Protein AF-A0A414AFX0-F1 (afdb_monomer_lite)

Radius of gyration: 17.9 Å; chains: 1; bounding box: 56×28×48 Å

Secondary structure (DSSP, 8-state):
-----EEEEEEEEETTEEEEEEEETTTTEEEEEEEEE--SS-EEEEEEEEEETTTTEEEEEEETEEEEEEEEEEEEE--TT---SSSS-EE-TT--EEEEEE-SSHHHHHHHHHHHHHH-S-EEEEEETTEEEEEE----------

Organism: NCBI:txid208479

Structure (mmCIF, N/CA/C/O backbone):
data_AF-A0A414AFX0-F1
#
_entry.id   AF-A0A414AFX0-F1
#
loop_
_atom_site.group_PDB
_atom_site.id
_atom_site.type_symbol
_atom_site.label_atom_id
_atom_site.label_alt_id
_atom_site.label_comp_id
_atom_site.label_asym_id
_atom_site.label_entity_id
_atom_site.label_seq_id
_atom_site.pdbx_PDB_ins_code
_atom_site.Cartn_x
_atom_site.Cartn_y
_atom_site.Cartn_z
_atom_site.occupancy
_atom_site.B_iso_or_equiv
_atom_site.auth_seq_id
_atom_site.auth_comp_id
_atom_site.auth_asym_id
_atom_site.auth_atom_id
_atom_site.pdbx_PDB_model_num
ATOM 1 N N . MET A 1 1 ? -24.828 9.609 -1.947 1.00 30.14 1 MET A N 1
ATOM 2 C CA . MET A 1 1 ? -23.920 8.617 -2.569 1.00 30.14 1 MET A CA 1
ATOM 3 C C . MET A 1 1 ? -22.486 9.143 -2.447 1.00 30.14 1 MET A C 1
ATOM 5 O O . MET A 1 1 ? -22.130 10.050 -3.181 1.00 30.14 1 MET A O 1
ATOM 9 N N . ARG A 1 2 ? -21.691 8.711 -1.454 1.00 40.28 2 ARG A N 1
ATOM 10 C CA . AR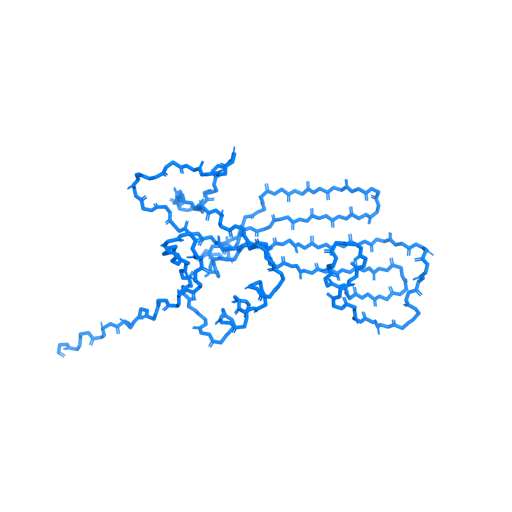G A 1 2 ? -20.307 9.204 -1.253 1.00 40.28 2 ARG A CA 1
ATOM 11 C C . ARG A 1 2 ? -19.329 8.132 -1.722 1.00 40.28 2 ARG A C 1
ATOM 13 O O . ARG A 1 2 ? -19.113 7.152 -1.023 1.00 40.28 2 ARG A O 1
ATOM 20 N N . ILE A 1 3 ? -18.819 8.286 -2.941 1.00 43.88 3 ILE A N 1
ATOM 21 C CA . ILE A 1 3 ? -18.200 7.178 -3.689 1.00 43.88 3 ILE A CA 1
ATOM 22 C C . ILE A 1 3 ? -16.684 7.065 -3.452 1.00 43.88 3 ILE A C 1
ATOM 24 O O . ILE A 1 3 ? -16.107 6.025 -3.743 1.00 43.88 3 ILE A O 1
ATOM 28 N N . PHE A 1 4 ? -16.025 8.048 -2.826 1.00 57.22 4 PHE A N 1
ATOM 29 C CA . PHE A 1 4 ? -14.578 7.969 -2.587 1.00 57.22 4 PHE A CA 1
ATOM 30 C C . PHE A 1 4 ? -14.174 8.462 -1.192 1.00 57.22 4 PHE A C 1
ATOM 32 O O . PHE A 1 4 ? -13.854 9.631 -0.996 1.00 57.22 4 PHE A O 1
ATOM 39 N N . ASN A 1 5 ? -14.121 7.549 -0.216 1.00 81.75 5 ASN A N 1
ATOM 40 C CA . ASN A 1 5 ? -13.481 7.771 1.091 1.00 81.75 5 ASN A CA 1
ATOM 41 C C . ASN A 1 5 ? -11.957 7.561 1.003 1.00 81.75 5 ASN A C 1
ATOM 43 O O . ASN A 1 5 ? -11.350 6.857 1.809 1.00 81.75 5 ASN A O 1
ATOM 47 N N . LYS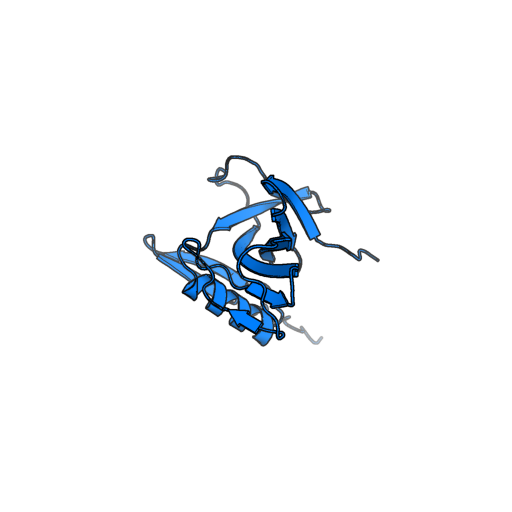 A 1 6 ? -11.339 8.172 -0.011 1.00 89.38 6 LYS A N 1
ATOM 48 C CA . LYS A 1 6 ? -9.896 8.130 -0.252 1.00 89.38 6 LYS A CA 1
ATOM 49 C C . LYS A 1 6 ? -9.354 9.538 -0.418 1.00 89.38 6 LYS A C 1
ATOM 51 O O . LYS A 1 6 ? -10.024 10.391 -0.995 1.00 89.38 6 LYS A O 1
ATOM 56 N N . LYS A 1 7 ? -8.129 9.767 0.042 1.00 91.56 7 LYS A N 1
ATOM 57 C CA . LYS A 1 7 ? -7.439 11.051 -0.072 1.00 91.56 7 LYS A CA 1
ATOM 58 C C . LYS A 1 7 ? -5.987 10.837 -0.454 1.00 91.56 7 LYS A C 1
ATOM 60 O O . LYS A 1 7 ? -5.292 10.027 0.154 1.00 91.56 7 LYS A O 1
ATOM 65 N N . ILE A 1 8 ? -5.528 11.581 -1.454 1.00 93.00 8 ILE A N 1
ATOM 66 C CA . ILE A 1 8 ? -4.109 11.630 -1.801 1.00 93.00 8 ILE A CA 1
ATOM 67 C C . ILE A 1 8 ? -3.414 12.477 -0.735 1.00 93.00 8 ILE A C 1
ATOM 69 O O . ILE A 1 8 ? -3.775 13.633 -0.524 1.00 93.00 8 ILE A O 1
ATOM 73 N N . LEU A 1 9 ? -2.441 11.888 -0.043 1.00 91.69 9 LEU A N 1
ATOM 74 C CA . LEU A 1 9 ? -1.659 12.576 0.982 1.00 91.69 9 LEU A CA 1
ATOM 75 C C . LEU A 1 9 ? -0.529 13.382 0.350 1.00 91.69 9 LEU A C 1
ATOM 77 O O . LEU A 1 9 ? -0.305 14.539 0.701 1.00 91.69 9 LEU A O 1
ATOM 81 N N . PHE A 1 10 ? 0.177 12.766 -0.594 1.00 91.81 10 PHE A N 1
ATOM 82 C CA . PHE A 1 10 ? 1.175 13.427 -1.419 1.00 91.81 10 PHE A CA 1
ATOM 83 C C . PHE A 1 10 ? 1.452 12.612 -2.681 1.00 91.81 10 PHE A C 1
ATOM 85 O O . PHE A 1 10 ? 1.216 11.402 -2.735 1.00 91.81 10 PHE A O 1
ATOM 92 N N . ALA A 1 11 ? 2.016 13.287 -3.675 1.00 94.06 11 ALA A N 1
ATOM 93 C CA . ALA A 1 11 ? 2.608 12.669 -4.847 1.00 94.06 11 ALA A CA 1
ATOM 94 C C . ALA A 1 11 ? 4.069 13.116 -4.953 1.00 94.06 11 ALA A C 1
ATOM 96 O O . ALA A 1 11 ? 4.393 14.282 -4.727 1.00 94.06 11 ALA A O 1
ATOM 97 N N . LYS A 1 12 ? 4.962 12.184 -5.278 1.00 94.44 12 LYS A N 1
ATOM 98 C CA . LYS A 1 12 ? 6.386 12.444 -5.472 1.00 94.44 12 LYS A CA 1
ATOM 99 C C . LYS A 1 12 ? 6.842 11.821 -6.779 1.00 94.44 12 LYS A C 1
ATOM 101 O O . LYS A 1 12 ? 6.496 10.688 -7.094 1.00 94.44 12 LYS A O 1
ATOM 106 N N . ARG A 1 13 ? 7.680 12.550 -7.509 1.00 93.56 13 ARG A N 1
ATOM 107 C CA . ARG A 1 13 ? 8.355 12.058 -8.709 1.00 93.56 13 ARG A CA 1
ATOM 108 C C . ARG A 1 13 ? 9.862 12.103 -8.508 1.00 93.56 13 ARG A C 1
ATOM 110 O O . ARG A 1 13 ? 10.393 13.097 -8.017 1.00 93.56 13 ARG A O 1
ATOM 117 N N . LYS A 1 14 ? 10.558 11.049 -8.929 1.00 90.38 14 LYS A N 1
ATOM 118 C CA . LYS A 1 14 ? 12.013 11.042 -9.098 1.00 90.38 14 LYS A CA 1
ATOM 119 C C . LYS A 1 14 ? 12.334 10.400 -10.444 1.00 90.38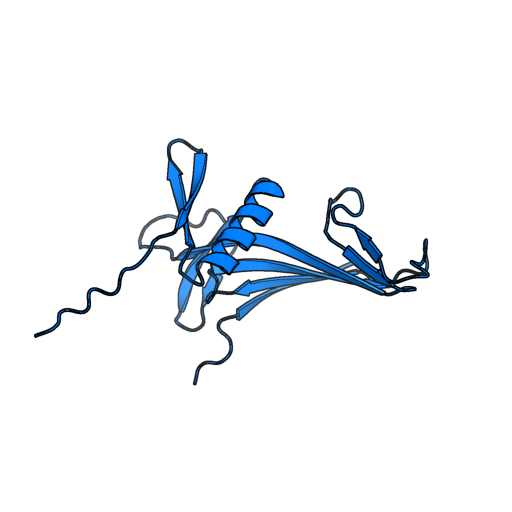 14 LYS A C 1
ATOM 121 O O . LYS A 1 14 ? 12.122 9.206 -10.616 1.00 90.38 14 LYS A O 1
ATOM 126 N N . ARG A 1 15 ? 12.855 11.191 -11.390 1.00 89.56 15 ARG A N 1
ATOM 127 C CA . ARG A 1 15 ? 13.061 10.770 -12.791 1.00 89.56 15 ARG A CA 1
ATOM 128 C C . ARG A 1 15 ? 11.757 10.207 -13.383 1.00 89.56 15 ARG A C 1
ATOM 130 O O . ARG A 1 15 ? 10.759 10.929 -13.417 1.00 89.56 15 ARG A O 1
ATOM 137 N N . PHE A 1 16 ? 11.778 8.945 -13.802 1.00 91.00 16 PHE A N 1
ATOM 138 C CA . PHE A 1 16 ? 10.657 8.202 -14.369 1.00 91.00 16 PHE A CA 1
ATOM 139 C C . PHE A 1 16 ? 9.919 7.334 -13.341 1.00 91.00 16 PHE A C 1
ATOM 141 O O . PHE A 1 16 ? 9.088 6.523 -13.730 1.00 91.00 16 PHE A O 1
ATOM 148 N N . THR A 1 17 ? 10.207 7.498 -12.046 1.00 90.75 17 THR A N 1
ATOM 149 C CA . THR A 1 17 ? 9.488 6.846 -10.948 1.00 90.75 17 THR A CA 1
ATOM 150 C C . THR A 1 17 ? 8.518 7.829 -10.306 1.00 90.75 17 THR A C 1
ATOM 152 O O . THR A 1 17 ? 8.896 8.937 -9.907 1.00 90.75 17 THR A O 1
ATOM 155 N N . PHE A 1 18 ? 7.277 7.395 -10.156 1.00 94.12 18 PHE A N 1
ATOM 156 C CA . PHE A 1 18 ? 6.181 8.125 -9.544 1.00 94.12 18 PHE A CA 1
ATOM 157 C C . PHE A 1 18 ? 5.693 7.354 -8.322 1.00 94.12 18 PHE A C 1
ATOM 159 O O . PHE A 1 18 ? 5.591 6.130 -8.351 1.00 94.12 18 PHE A O 1
ATOM 166 N N . LEU A 1 19 ? 5.407 8.086 -7.251 1.00 94.31 19 LEU A N 1
ATOM 167 C CA . LEU A 1 19 ? 4.892 7.577 -5.988 1.00 94.31 19 LEU A CA 1
ATOM 168 C C . LEU A 1 19 ? 3.681 8.420 -5.606 1.00 94.31 19 LEU A C 1
ATOM 170 O O . LEU A 1 19 ? 3.779 9.646 -5.540 1.00 94.31 19 LEU A O 1
ATOM 174 N N . VAL A 1 20 ? 2.559 7.769 -5.327 1.00 95.75 20 VAL A N 1
ATOM 175 C CA . VAL A 1 20 ? 1.355 8.410 -4.791 1.00 95.75 20 VAL A CA 1
ATOM 176 C C . VAL A 1 20 ? 0.994 7.741 -3.473 1.00 95.75 20 VAL A C 1
ATOM 178 O O . VAL A 1 20 ? 0.749 6.537 -3.442 1.00 95.75 20 VAL A O 1
ATOM 181 N N . SER A 1 21 ? 0.967 8.515 -2.389 1.00 94.44 21 SER A N 1
ATOM 182 C CA . SER A 1 21 ? 0.514 8.052 -1.077 1.00 94.44 21 SER A CA 1
ATOM 183 C C . SER A 1 21 ? -0.969 8.357 -0.907 1.00 94.44 21 SER A C 1
ATOM 185 O O . SER A 1 21 ? -1.412 9.485 -1.146 1.00 94.44 21 SER A O 1
ATOM 187 N N . ILE A 1 22 ? -1.742 7.345 -0.523 1.00 94.62 22 ILE A N 1
ATOM 188 C CA . ILE A 1 22 ? -3.200 7.385 -0.451 1.00 94.62 22 ILE A CA 1
ATOM 189 C C . ILE A 1 22 ? -3.640 6.904 0.930 1.00 94.62 22 ILE A C 1
ATOM 191 O O . ILE A 1 22 ? -3.285 5.807 1.357 1.00 94.62 22 ILE A O 1
ATOM 195 N N . ALA A 1 23 ? -4.461 7.716 1.589 1.00 92.50 23 ALA A N 1
ATOM 196 C CA . ALA A 1 23 ? -5.244 7.327 2.751 1.00 92.50 23 ALA A CA 1
ATOM 197 C C . ALA A 1 23 ? -6.614 6.820 2.288 1.00 92.50 23 ALA A C 1
ATOM 199 O O . ALA A 1 23 ? -7.360 7.565 1.653 1.00 92.50 23 ALA A O 1
ATOM 200 N N . ASP A 1 24 ? -6.947 5.571 2.598 1.00 90.69 24 ASP A N 1
ATOM 201 C CA . ASP A 1 24 ? -8.261 4.969 2.375 1.00 90.69 24 ASP A CA 1
ATOM 202 C C . ASP A 1 24 ? -8.964 4.795 3.721 1.00 90.69 24 ASP A C 1
ATOM 204 O O . ASP A 1 24 ? -8.698 3.866 4.481 1.00 90.69 24 ASP A O 1
ATOM 208 N N . PHE A 1 25 ? -9.870 5.720 4.029 1.00 86.56 25 PHE A N 1
ATOM 209 C CA . PHE A 1 25 ? -10.593 5.746 5.300 1.00 86.56 25 PHE A CA 1
ATOM 210 C C . PHE A 1 25 ? -11.598 4.596 5.420 1.00 86.56 25 PHE A C 1
ATOM 212 O O . PHE A 1 25 ? -12.002 4.232 6.521 1.00 86.56 25 PHE A O 1
ATOM 219 N N . SER A 1 26 ? -11.995 4.007 4.291 1.00 82.44 26 SER A N 1
ATOM 220 C CA . SER A 1 26 ? -12.932 2.881 4.233 1.00 82.44 26 SER A CA 1
ATOM 221 C C . SER A 1 26 ? -12.282 1.597 4.747 1.00 82.44 26 SER A C 1
ATOM 223 O O . SER A 1 26 ? -12.884 0.871 5.535 1.00 82.44 26 SER A O 1
ATOM 225 N N . SER A 1 27 ? -11.050 1.329 4.308 1.00 80.88 27 SER A N 1
ATOM 226 C CA . SER A 1 27 ? -10.250 0.180 4.752 1.00 80.88 27 SER A CA 1
ATOM 227 C C . SER A 1 27 ? -9.341 0.499 5.938 1.00 80.88 27 SER A C 1
ATOM 229 O O . SER A 1 27 ? -8.690 -0.406 6.456 1.00 80.88 27 SER A O 1
ATOM 231 N N . GLN A 1 28 ? -9.291 1.770 6.349 1.00 85.62 28 GLN A N 1
ATOM 232 C CA . GLN A 1 28 ? -8.335 2.292 7.325 1.00 85.62 28 GLN A CA 1
ATOM 233 C C . GLN A 1 28 ? -6.884 2.032 6.912 1.00 85.62 28 GLN A C 1
ATOM 235 O O . GLN A 1 28 ? -5.999 1.911 7.749 1.00 85.62 28 GLN A O 1
ATOM 240 N N . GLU A 1 29 ? -6.617 1.935 5.615 1.00 88.75 29 GLU A N 1
ATOM 241 C CA . GLU A 1 29 ? -5.289 1.640 5.100 1.00 88.75 29 GLU A CA 1
ATOM 242 C C . GLU A 1 29 ? -4.649 2.911 4.559 1.00 88.75 29 GLU A C 1
ATOM 244 O O . GLU A 1 29 ? -5.252 3.657 3.787 1.00 88.75 29 GLU A O 1
ATOM 249 N N . CYS A 1 30 ? -3.385 3.119 4.899 1.00 91.44 30 CYS A N 1
ATOM 250 C CA . CYS A 1 30 ? -2.533 4.045 4.182 1.00 91.44 30 CYS A CA 1
ATOM 251 C C . CYS A 1 30 ? -1.556 3.241 3.330 1.00 91.44 30 CYS A C 1
ATOM 253 O O . CYS A 1 30 ? -0.822 2.383 3.832 1.00 91.44 30 CYS A O 1
ATOM 255 N N . TYR A 1 31 ? -1.550 3.495 2.028 1.00 92.50 31 TYR A N 1
ATOM 256 C CA . TYR A 1 31 ? -0.721 2.760 1.086 1.00 92.50 31 TYR A CA 1
ATOM 257 C C . TYR A 1 31 ? -0.098 3.689 0.055 1.00 92.50 31 TYR A C 1
ATOM 259 O O . TYR A 1 31 ? -0.580 4.785 -0.217 1.00 92.50 31 TYR A O 1
ATOM 267 N N . GLU A 1 32 ? 0.988 3.223 -0.540 1.00 93.81 32 GLU A N 1
ATOM 268 C CA . GLU A 1 32 ? 1.677 3.911 -1.618 1.00 93.81 32 GLU A CA 1
ATOM 269 C C . GLU A 1 32 ? 1.573 3.087 -2.894 1.00 93.81 32 GLU A C 1
ATOM 271 O O . GLU A 1 32 ? 1.810 1.874 -2.889 1.00 93.81 32 GLU A O 1
ATOM 276 N N . ILE A 1 33 ? 1.211 3.761 -3.979 1.00 94.25 33 ILE A N 1
ATOM 277 C CA . ILE A 1 33 ? 1.272 3.232 -5.336 1.00 94.25 33 ILE A CA 1
ATOM 278 C C . ILE A 1 33 ? 2.530 3.781 -5.990 1.00 94.25 33 ILE A C 1
ATOM 280 O O . ILE A 1 33 ? 2.829 4.970 -5.884 1.00 94.25 33 ILE A O 1
ATOM 284 N N . TYR A 1 34 ? 3.223 2.903 -6.696 1.00 92.19 34 TYR A N 1
ATOM 285 C CA . TYR A 1 34 ? 4.413 3.199 -7.462 1.00 92.19 34 TYR A CA 1
ATOM 286 C C . TYR A 1 34 ? 4.171 2.843 -8.911 1.00 92.19 34 TYR A C 1
ATOM 288 O O . TYR A 1 34 ? 3.581 1.803 -9.197 1.00 92.19 34 TYR A O 1
ATOM 296 N N . PHE A 1 35 ? 4.684 3.661 -9.813 1.00 93.12 35 PHE A N 1
ATOM 297 C CA . PHE A 1 35 ? 4.893 3.248 -11.188 1.00 93.12 35 PHE A CA 1
ATOM 298 C C . PHE A 1 35 ? 6.180 3.859 -11.718 1.00 93.12 35 PHE A C 1
ATOM 300 O O . PHE A 1 35 ? 6.566 4.968 -11.347 1.00 93.12 35 PHE A O 1
ATOM 307 N N . GLN A 1 36 ? 6.885 3.099 -12.537 1.00 91.94 36 GLN A N 1
ATOM 308 C CA . GLN A 1 36 ? 8.197 3.434 -13.042 1.00 91.94 36 GLN A CA 1
ATOM 309 C C . GLN A 1 36 ? 8.301 3.053 -14.508 1.00 91.94 36 GLN A C 1
ATOM 311 O O . GLN A 1 36 ? 7.868 1.974 -14.906 1.00 91.94 36 GLN A O 1
ATOM 316 N N . PHE A 1 37 ? 8.959 3.922 -15.271 1.00 92.31 37 PHE A N 1
ATOM 317 C CA . PHE A 1 37 ? 9.477 3.582 -16.586 1.00 92.31 37 PHE A CA 1
ATOM 318 C C . PHE A 1 37 ? 11.001 3.432 -16.519 1.00 92.31 37 PHE A C 1
ATOM 320 O O . PHE A 1 37 ? 11.680 4.282 -15.937 1.00 92.31 37 PHE A O 1
ATOM 327 N N . SER A 1 38 ? 11.555 2.347 -17.059 1.00 86.94 38 SER A N 1
ATOM 328 C CA . SER A 1 38 ? 13.007 2.114 -17.083 1.00 86.94 38 SER A CA 1
ATOM 329 C C . SER A 1 38 ? 13.415 1.329 -18.319 1.00 86.94 38 SER A C 1
ATOM 331 O O . SER A 1 38 ? 12.832 0.286 -18.586 1.00 86.94 38 SER A O 1
ATOM 333 N N . LEU A 1 39 ? 14.444 1.813 -19.022 1.00 86.94 39 LEU A N 1
ATOM 334 C CA . LEU A 1 39 ? 15.108 1.093 -20.118 1.00 86.94 39 LEU A CA 1
ATOM 335 C C . LEU A 1 39 ? 16.225 0.160 -19.621 1.00 86.94 39 LEU A C 1
ATOM 337 O O . LEU A 1 39 ? 16.736 -0.648 -20.387 1.00 86.94 39 LEU A O 1
ATOM 341 N N . THR A 1 40 ? 16.621 0.283 -18.353 1.00 84.38 40 THR A N 1
ATOM 342 C CA . THR A 1 40 ? 17.614 -0.588 -17.715 1.00 84.38 40 THR A CA 1
ATOM 343 C C . THR A 1 40 ? 16.960 -1.906 -17.318 1.00 84.38 40 THR A C 1
ATOM 345 O O . THR A 1 40 ? 15.921 -1.870 -16.657 1.00 84.38 40 THR A O 1
ATOM 348 N N . ASP A 1 41 ? 17.579 -3.024 -17.708 1.00 84.75 41 ASP A N 1
ATOM 349 C CA . ASP A 1 41 ? 17.172 -4.406 -17.414 1.00 84.75 41 ASP A CA 1
ATOM 350 C C . ASP A 1 41 ? 15.673 -4.684 -17.637 1.00 84.75 41 ASP A C 1
ATOM 352 O O . ASP A 1 41 ? 14.952 -5.018 -16.690 1.00 84.75 41 ASP A O 1
ATOM 356 N N . PRO A 1 42 ? 15.176 -4.532 -18.882 1.00 90.19 42 PRO A N 1
ATOM 357 C CA . PRO A 1 42 ? 13.767 -4.720 -19.185 1.00 90.19 42 PRO A CA 1
ATOM 358 C C . PRO A 1 42 ? 13.282 -6.133 -18.866 1.00 90.19 42 PRO A C 1
ATOM 360 O O . PRO A 1 42 ? 13.921 -7.132 -19.206 1.00 90.19 42 PRO A O 1
ATOM 363 N N . TRP A 1 43 ? 12.103 -6.231 -18.255 1.00 92.19 43 TRP A N 1
ATOM 364 C CA . TRP A 1 43 ? 11.450 -7.518 -18.023 1.00 92.19 43 TRP A CA 1
ATOM 365 C C . TRP A 1 43 ? 10.744 -7.977 -19.295 1.00 92.19 43 TRP A C 1
ATOM 367 O O . TRP A 1 43 ? 9.585 -7.647 -19.524 1.00 92.19 43 TRP A O 1
ATOM 377 N N . TRP A 1 44 ? 11.438 -8.739 -20.140 1.00 91.88 44 TRP A N 1
ATOM 378 C CA . TRP A 1 44 ? 10.906 -9.208 -21.429 1.00 91.88 44 TRP A CA 1
ATOM 379 C C . TRP A 1 44 ? 9.572 -9.951 -21.328 1.00 91.88 44 TRP A C 1
ATOM 381 O O . TRP A 1 44 ? 8.744 -9.858 -22.230 1.00 91.88 44 TRP A O 1
ATOM 391 N N . LEU A 1 45 ? 9.354 -10.651 -20.217 1.00 93.75 45 LEU A N 1
ATOM 392 C CA . LEU A 1 45 ? 8.096 -11.307 -19.886 1.00 93.75 45 LEU A CA 1
ATOM 393 C C . LEU A 1 45 ? 7.472 -10.651 -18.649 1.00 93.75 45 LEU A C 1
ATOM 395 O O . LEU A 1 45 ? 8.212 -10.160 -17.789 1.00 93.75 45 LEU A O 1
ATOM 399 N N . PRO A 1 46 ? 6.130 -10.670 -18.520 1.00 93.44 46 PRO A N 1
ATOM 400 C CA . PRO A 1 46 ? 5.460 -10.245 -17.302 1.00 93.44 46 PRO A CA 1
ATOM 401 C C . PRO A 1 46 ? 6.032 -10.964 -16.085 1.00 93.44 46 PRO A C 1
ATOM 403 O O . PRO A 1 46 ? 6.090 -12.194 -16.043 1.00 93.44 46 PRO A O 1
ATOM 406 N N . LYS A 1 47 ? 6.462 -10.190 -15.094 1.00 93.00 47 LYS A N 1
ATOM 407 C CA . LYS A 1 47 ? 7.120 -10.710 -13.898 1.00 93.00 47 LYS A CA 1
ATOM 408 C C . LYS A 1 47 ? 6.587 -10.007 -12.657 1.00 93.00 47 LYS A C 1
ATOM 410 O O . LYS A 1 47 ? 6.242 -8.826 -12.691 1.00 93.00 47 LYS A O 1
ATOM 415 N N . TYR A 1 48 ? 6.528 -10.756 -11.560 1.00 92.38 48 TYR A N 1
ATOM 416 C CA . TYR A 1 48 ? 6.303 -10.240 -10.217 1.00 92.38 48 TYR A CA 1
ATOM 417 C C . TYR A 1 48 ? 7.552 -10.480 -9.368 1.00 92.38 48 TYR A C 1
ATOM 419 O O . TYR A 1 48 ? 8.013 -11.612 -9.250 1.00 92.38 48 TYR A O 1
ATOM 427 N N . GLU A 1 49 ? 8.078 -9.419 -8.767 1.00 90.00 49 GLU A N 1
ATOM 428 C CA . GLU A 1 49 ? 9.181 -9.455 -7.813 1.00 90.00 49 GLU A CA 1
ATOM 429 C C . GLU A 1 49 ? 8.663 -8.926 -6.464 1.00 90.00 49 GLU A C 1
ATOM 431 O O . GLU A 1 49 ? 8.361 -7.734 -6.350 1.00 90.00 49 GLU A O 1
ATOM 436 N N . PRO A 1 50 ? 8.517 -9.772 -5.430 1.00 86.31 50 PRO A N 1
ATOM 437 C CA . PRO A 1 50 ? 7.949 -9.347 -4.151 1.00 86.31 50 PRO A CA 1
ATOM 438 C C . PRO A 1 50 ? 8.863 -8.393 -3.364 1.00 86.31 50 PRO A C 1
ATOM 440 O O . PRO A 1 50 ? 8.357 -7.563 -2.610 1.00 86.31 50 PRO A O 1
ATOM 443 N N . GLU A 1 51 ? 10.185 -8.481 -3.552 1.00 87.19 51 GLU A N 1
ATOM 444 C CA . GLU A 1 51 ? 11.187 -7.653 -2.870 1.00 87.19 51 GLU A CA 1
ATOM 445 C C . GLU A 1 51 ? 12.154 -7.003 -3.872 1.00 87.19 51 GLU A C 1
ATOM 447 O O . GLU A 1 51 ? 13.334 -7.339 -3.944 1.00 87.19 51 GLU A O 1
ATOM 452 N N . PHE A 1 52 ? 11.672 -6.042 -4.660 1.00 84.38 52 PHE A N 1
ATOM 453 C CA . PHE A 1 52 ? 12.513 -5.370 -5.647 1.00 84.38 52 PHE A CA 1
ATOM 454 C C . PHE A 1 52 ? 13.416 -4.290 -5.020 1.00 84.38 52 PHE A C 1
ATOM 456 O O . PHE A 1 52 ? 12.949 -3.349 -4.362 1.00 84.38 52 PHE A O 1
ATOM 463 N N . GLY A 1 53 ? 14.722 -4.395 -5.291 1.00 79.38 53 GLY A N 1
ATOM 464 C CA . GLY A 1 53 ? 15.747 -3.411 -4.932 1.00 79.38 53 GLY A CA 1
ATOM 465 C C . GLY A 1 53 ? 15.983 -3.239 -3.424 1.00 79.38 53 GLY A C 1
ATOM 466 O O . GLY A 1 53 ? 15.441 -3.952 -2.585 1.00 79.38 53 GLY A O 1
ATOM 467 N N . LYS A 1 54 ? 16.785 -2.231 -3.051 1.00 80.00 54 LYS A N 1
ATOM 468 C CA . LYS A 1 54 ? 17.143 -1.955 -1.640 1.00 80.00 54 LYS A CA 1
ATOM 469 C C . LYS A 1 54 ? 15.943 -1.613 -0.753 1.00 80.00 54 LYS A C 1
ATOM 471 O O . LYS A 1 54 ? 16.000 -1.790 0.456 1.00 80.00 54 LYS A O 1
ATOM 476 N N . SER A 1 55 ? 14.874 -1.088 -1.345 1.00 74.06 55 SER A N 1
ATOM 477 C CA . SER A 1 55 ? 13.662 -0.694 -0.623 1.00 74.06 55 SER A CA 1
ATOM 478 C C . SER A 1 55 ? 12.657 -1.837 -0.448 1.00 74.06 55 SER A C 1
ATOM 480 O O . SER A 1 5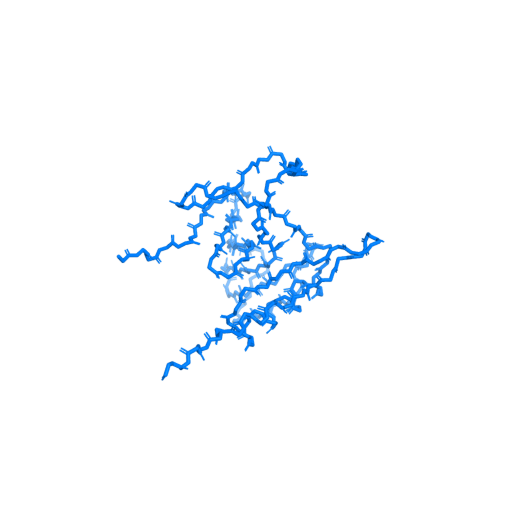5 ? 11.607 -1.588 0.145 1.00 74.06 55 SER A O 1
ATOM 482 N N . LYS A 1 56 ? 12.959 -3.046 -0.958 1.00 82.12 56 LYS A N 1
ATOM 483 C CA . LYS A 1 56 ? 12.120 -4.254 -0.868 1.00 82.12 56 LYS A CA 1
ATOM 484 C C . LYS A 1 56 ? 10.654 -3.986 -1.229 1.00 82.12 56 LYS A C 1
ATOM 486 O O . LYS A 1 56 ? 9.735 -4.321 -0.484 1.00 82.12 56 LYS A O 1
ATOM 491 N N . ILE A 1 57 ? 10.431 -3.297 -2.346 1.00 82.81 57 ILE A N 1
ATOM 492 C CA . ILE A 1 57 ? 9.081 -2.919 -2.780 1.00 82.81 57 ILE A CA 1
ATOM 493 C C . ILE A 1 57 ? 8.542 -4.020 -3.700 1.00 82.81 57 ILE A C 1
ATOM 495 O O . ILE A 1 57 ? 9.263 -4.431 -4.607 1.00 82.81 57 ILE A O 1
ATOM 499 N N . PRO A 1 58 ? 7.288 -4.474 -3.529 1.00 88.50 58 PRO A N 1
ATOM 500 C CA . PRO A 1 58 ? 6.681 -5.411 -4.464 1.00 88.50 58 PRO A CA 1
ATOM 501 C C . PRO A 1 58 ? 6.430 -4.724 -5.806 1.00 88.50 58 PRO A C 1
ATOM 503 O O . PRO A 1 58 ? 5.784 -3.672 -5.860 1.00 88.50 58 PRO A O 1
ATOM 506 N N . LEU A 1 59 ? 6.922 -5.333 -6.881 1.00 91.44 59 LEU A N 1
ATOM 507 C CA . LEU A 1 59 ? 6.891 -4.776 -8.224 1.00 91.44 59 LEU A CA 1
ATOM 508 C C . LEU A 1 59 ? 6.369 -5.815 -9.216 1.00 91.44 59 LEU A C 1
ATOM 510 O O . LEU A 1 59 ? 6.859 -6.938 -9.279 1.00 91.44 59 LEU A O 1
ATOM 514 N N . TYR A 1 60 ? 5.373 -5.430 -9.998 1.00 93.50 60 TYR A N 1
ATOM 515 C CA . TYR A 1 60 ? 4.922 -6.154 -11.177 1.00 93.50 60 TYR A CA 1
ATOM 516 C C . TYR A 1 60 ? 5.249 -5.315 -12.406 1.00 93.50 60 TYR A C 1
ATOM 518 O O . TYR A 1 60 ? 5.182 -4.088 -12.354 1.00 93.50 60 TYR A O 1
ATOM 526 N N . GLY A 1 61 ? 5.585 -5.939 -13.523 1.00 93.19 61 GLY A N 1
ATOM 527 C CA . GLY A 1 61 ? 5.853 -5.182 -14.735 1.00 93.19 61 GLY A CA 1
ATOM 528 C C . GLY A 1 61 ? 6.166 -6.047 -15.935 1.00 93.19 61 GLY A C 1
ATOM 529 O O . GLY A 1 61 ? 6.258 -7.270 -15.834 1.00 93.19 61 GLY A O 1
ATOM 530 N N . TRP A 1 62 ? 6.337 -5.377 -17.066 1.00 93.69 62 TRP A N 1
ATOM 531 C CA . TRP A 1 62 ? 6.875 -5.946 -18.294 1.00 93.69 62 TRP A CA 1
ATOM 532 C C . TRP A 1 62 ? 7.526 -4.848 -19.133 1.00 93.69 62 TRP A C 1
ATOM 534 O O . TRP A 1 62 ? 7.177 -3.668 -19.029 1.00 93.69 62 TRP A O 1
ATOM 544 N N . LEU A 1 63 ? 8.424 -5.260 -20.023 1.00 92.06 63 LEU A N 1
ATOM 545 C CA . LEU A 1 63 ? 9.212 -4.430 -20.922 1.00 92.06 63 LEU A CA 1
ATOM 546 C C . LEU A 1 63 ? 9.893 -3.299 -20.149 1.00 92.06 63 LEU A C 1
ATOM 548 O O . LEU A 1 63 ? 10.900 -3.517 -19.486 1.00 92.06 63 LEU A O 1
ATOM 552 N N . PHE A 1 64 ? 9.309 -2.107 -20.188 1.00 93.44 64 PHE A N 1
ATOM 553 C CA . PHE A 1 64 ? 9.855 -0.905 -19.573 1.00 93.44 64 PHE A CA 1
ATOM 554 C C . PHE A 1 64 ? 8.920 -0.297 -18.534 1.00 93.44 64 PHE A C 1
ATOM 556 O O . PHE A 1 64 ? 9.222 0.784 -18.042 1.00 93.44 64 PHE A O 1
ATOM 563 N N . PHE A 1 65 ? 7.789 -0.938 -18.225 1.00 93.94 65 PHE A N 1
ATOM 564 C CA . PHE A 1 65 ? 6.772 -0.419 -17.319 1.00 93.94 65 PHE A CA 1
ATOM 565 C C . PHE A 1 65 ? 6.614 -1.311 -16.096 1.00 93.94 65 PHE A C 1
ATOM 567 O O . PHE A 1 65 ? 6.325 -2.504 -16.196 1.00 93.94 65 PHE A O 1
ATOM 574 N N . TYR A 1 66 ? 6.749 -0.690 -14.933 1.00 93.19 66 TYR A N 1
ATOM 575 C CA . TYR A 1 66 ? 6.706 -1.357 -13.646 1.00 93.19 66 TYR A CA 1
ATOM 576 C C . TYR A 1 66 ? 5.749 -0.625 -12.729 1.00 93.19 66 TYR A C 1
ATOM 578 O O . TYR A 1 66 ? 5.729 0.603 -12.704 1.00 93.19 66 TYR A O 1
ATOM 586 N N . PHE A 1 67 ? 4.982 -1.354 -11.936 1.00 94.31 67 PHE A N 1
ATOM 587 C CA . PHE A 1 67 ? 4.087 -0.791 -10.946 1.00 94.31 67 PHE A CA 1
ATOM 588 C C . PHE A 1 67 ? 4.060 -1.646 -9.688 1.00 94.31 67 PHE A C 1
ATOM 590 O O . PHE A 1 67 ? 4.276 -2.853 -9.705 1.00 94.31 67 PHE A O 1
ATOM 597 N N . GLY A 1 68 ? 3.807 -0.998 -8.564 1.00 92.50 68 GLY A N 1
ATOM 598 C CA . GLY A 1 68 ? 3.861 -1.631 -7.261 1.00 92.50 68 GLY A CA 1
ATOM 599 C C . GLY A 1 68 ? 2.900 -0.972 -6.298 1.00 92.50 68 GLY A C 1
ATOM 600 O O . GLY A 1 68 ? 2.513 0.186 -6.459 1.00 92.50 68 GLY A O 1
ATOM 601 N N . ARG A 1 69 ? 2.518 -1.714 -5.266 1.00 91.44 69 ARG A N 1
ATOM 602 C CA . ARG A 1 69 ? 1.711 -1.187 -4.172 1.00 91.44 69 ARG A CA 1
ATOM 603 C C . ARG A 1 69 ? 2.203 -1.761 -2.863 1.00 91.44 69 ARG A C 1
ATOM 605 O O . ARG A 1 69 ? 2.243 -2.980 -2.702 1.00 91.44 69 ARG A O 1
ATOM 612 N N . ARG A 1 70 ? 2.469 -0.892 -1.893 1.00 89.81 70 ARG A N 1
ATOM 613 C CA . ARG A 1 70 ? 2.781 -1.314 -0.525 1.00 89.81 70 ARG A CA 1
ATOM 614 C C . ARG A 1 70 ? 1.906 -0.586 0.480 1.00 89.81 70 ARG A C 1
ATOM 616 O O . ARG A 1 70 ? 1.658 0.609 0.340 1.00 89.81 70 ARG A O 1
ATOM 623 N N . SER A 1 71 ? 1.450 -1.311 1.487 1.00 90.25 71 SER A N 1
ATOM 624 C CA . SER A 1 71 ? 0.790 -0.722 2.647 1.00 90.25 71 SER A CA 1
ATOM 625 C C . SER A 1 71 ? 1.871 -0.135 3.541 1.00 90.25 71 SER A C 1
ATOM 627 O O . SER A 1 71 ? 2.835 -0.827 3.863 1.00 90.25 71 SER A O 1
ATOM 629 N N . ILE A 1 72 ? 1.738 1.139 3.891 1.00 89.62 72 ILE A N 1
ATOM 630 C CA . ILE A 1 72 ? 2.702 1.827 4.752 1.00 89.62 72 ILE A CA 1
ATOM 631 C C . ILE A 1 72 ? 2.201 1.967 6.179 1.00 89.62 72 ILE A C 1
ATOM 633 O O . ILE A 1 72 ? 3.010 2.184 7.070 1.00 89.62 72 ILE A O 1
ATOM 637 N N . GLY A 1 73 ? 0.898 1.832 6.411 1.00 88.12 73 GLY A N 1
ATOM 638 C CA . GLY A 1 73 ? 0.354 1.923 7.752 1.00 88.12 73 GLY A CA 1
ATOM 639 C C . GLY A 1 73 ? -1.155 1.770 7.822 1.00 88.12 73 GLY A C 1
ATOM 640 O O 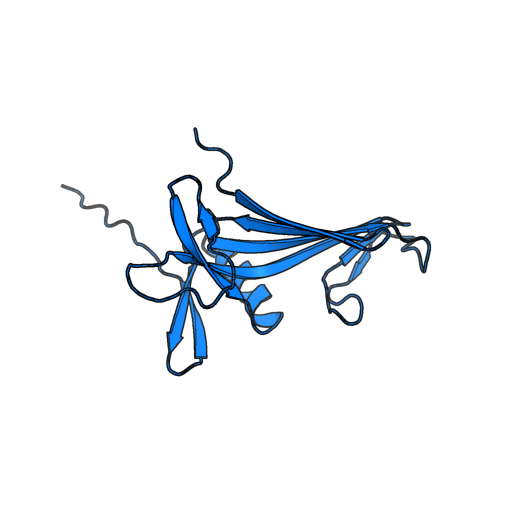. GLY A 1 73 ? -1.835 1.605 6.805 1.00 88.12 73 GLY A O 1
ATOM 641 N N . VAL A 1 74 ? -1.662 1.874 9.045 1.00 87.06 74 VAL A N 1
ATOM 642 C CA . VAL A 1 74 ? -3.093 1.921 9.353 1.00 87.06 74 VAL A CA 1
ATOM 643 C C . VAL A 1 74 ? -3.497 3.342 9.746 1.00 87.06 74 VAL A C 1
ATOM 645 O O . VAL A 1 74 ? -2.723 4.089 10.350 1.00 87.06 74 VAL A O 1
ATOM 648 N N . LEU A 1 75 ? -4.721 3.718 9.400 1.00 86.00 75 LEU A N 1
ATOM 649 C CA . LEU A 1 75 ? -5.365 4.952 9.817 1.00 86.00 75 LEU A CA 1
ATOM 650 C C . LEU A 1 75 ? -6.195 4.670 11.069 1.00 86.00 75 LEU A C 1
ATOM 652 O O . LEU A 1 75 ? -7.141 3.888 11.034 1.00 86.00 75 LEU A O 1
ATOM 656 N N . ILE A 1 76 ? -5.869 5.340 12.166 1.00 82.69 76 ILE A N 1
ATOM 657 C CA . ILE A 1 76 ? -6.570 5.207 13.443 1.00 82.69 76 ILE A CA 1
ATOM 658 C C . ILE A 1 76 ? -7.363 6.496 13.676 1.00 82.69 76 ILE A C 1
ATOM 660 O O . ILE A 1 76 ? -6.767 7.578 13.606 1.00 82.69 76 ILE A O 1
ATOM 664 N N . PRO A 1 77 ? -8.683 6.431 13.921 1.00 80.81 77 PRO A N 1
ATOM 665 C CA . PRO A 1 77 ? -9.450 7.622 14.254 1.00 80.81 77 PRO A CA 1
ATOM 666 C C . PRO A 1 77 ? -8.933 8.184 15.581 1.00 80.81 77 PRO A C 1
ATOM 668 O O . PRO A 1 77 ? -8.753 7.453 16.553 1.00 80.81 77 PRO A O 1
ATOM 671 N N . SER A 1 78 ? -8.650 9.483 15.612 1.00 75.00 78 SER A N 1
ATOM 672 C CA . SER A 1 78 ? -8.216 10.158 16.829 1.00 75.00 78 SER A CA 1
ATOM 673 C C . SER A 1 78 ? -9.427 10.386 17.726 1.00 75.00 78 SER A C 1
ATOM 675 O O . SER A 1 78 ? -10.220 11.284 17.454 1.00 75.00 78 SER A O 1
ATOM 677 N N . GLU A 1 79 ? -9.561 9.623 18.807 1.00 67.12 79 GLU A N 1
ATOM 678 C CA . GLU A 1 79 ? -10.424 10.037 19.915 1.00 67.12 79 GLU A CA 1
ATOM 679 C C . GLU A 1 79 ? -9.763 11.226 20.638 1.00 67.12 79 GLU A C 1
ATOM 681 O O . GLU A 1 79 ? -8.534 11.369 20.635 1.00 67.12 79 GLU A O 1
ATOM 686 N N . ASN A 1 80 ? -10.585 12.149 21.142 1.00 47.28 80 ASN A N 1
ATOM 687 C CA . ASN A 1 80 ? -10.159 13.422 21.726 1.00 47.28 80 ASN A CA 1
ATOM 688 C C . ASN A 1 80 ? -8.988 13.235 22.712 1.00 47.28 80 ASN A C 1
ATOM 690 O O . ASN A 1 80 ? -9.137 12.537 23.709 1.00 47.28 80 ASN A O 1
ATOM 694 N N . GLY A 1 81 ? -7.850 13.898 22.462 1.00 47.31 81 GLY A N 1
ATOM 695 C CA . GLY A 1 81 ? -6.864 14.170 23.519 1.00 47.31 81 GLY A CA 1
ATOM 696 C C . GLY A 1 81 ? -5.483 13.514 23.435 1.00 47.31 81 GLY A C 1
ATOM 697 O O . GLY A 1 81 ? -4.795 13.482 24.446 1.00 47.31 81 GLY A O 1
ATOM 698 N N . SER A 1 82 ? -5.011 13.030 22.283 1.00 48.03 82 SER A N 1
ATOM 699 C CA . SER A 1 82 ? -3.565 12.762 22.138 1.00 48.03 82 SER A CA 1
ATOM 700 C C . SER A 1 82 ? -2.963 13.503 20.947 1.00 48.03 82 SER A C 1
ATOM 702 O O . SER A 1 82 ? -3.548 13.584 19.869 1.00 48.03 82 SER A O 1
ATOM 704 N N . GLU A 1 83 ? -1.811 14.125 21.162 1.00 48.25 83 GLU A N 1
ATOM 705 C CA . GLU A 1 83 ? -1.177 14.948 20.142 1.00 48.25 83 GLU A CA 1
ATOM 706 C C . GLU A 1 83 ? -0.691 14.099 18.952 1.00 48.25 83 GLU A C 1
ATOM 708 O O . GLU A 1 83 ? -0.330 12.924 19.101 1.00 48.25 83 GLU A O 1
ATOM 713 N N . PRO A 1 84 ? -0.723 14.655 17.730 1.00 48.78 84 PRO A N 1
ATOM 714 C CA . PRO A 1 84 ? -0.305 13.938 16.537 1.00 48.78 84 PRO A CA 1
ATOM 715 C C . PRO A 1 84 ? 1.209 13.685 16.552 1.00 48.78 84 PRO A C 1
ATOM 717 O O . PRO A 1 84 ? 2.007 14.607 16.444 1.00 48.78 84 PRO A O 1
ATOM 720 N N . ILE A 1 85 ? 1.612 12.411 16.569 1.00 50.53 85 ILE A N 1
ATOM 721 C CA . ILE A 1 85 ? 3.018 11.994 16.379 1.00 50.53 85 ILE A CA 1
ATOM 722 C C . ILE A 1 85 ? 3.510 12.334 14.947 1.00 50.53 85 ILE A C 1
ATOM 724 O O . ILE A 1 85 ? 4.709 12.428 14.686 1.00 50.53 85 ILE A O 1
ATOM 728 N N . ALA A 1 86 ? 2.595 12.563 13.994 1.00 53.69 86 ALA A N 1
ATOM 729 C CA . ALA A 1 86 ? 2.909 12.858 12.595 1.00 53.69 86 ALA A CA 1
ATOM 730 C C . ALA A 1 86 ? 2.818 14.363 12.263 1.00 53.69 86 ALA A C 1
ATOM 732 O O . ALA A 1 86 ? 1.808 15.009 12.526 1.00 53.69 86 ALA A O 1
ATOM 733 N N . LYS A 1 87 ? 3.838 14.890 11.564 1.00 59.03 87 LYS A N 1
ATOM 734 C CA . LYS A 1 87 ? 4.016 16.307 11.160 1.00 59.03 87 LYS A CA 1
ATOM 735 C C . LYS A 1 87 ? 2.870 16.948 10.345 1.00 59.03 87 LYS A C 1
ATOM 737 O O . LYS A 1 87 ? 2.933 18.149 10.095 1.00 59.03 87 LYS A O 1
ATOM 742 N N . LYS A 1 88 ? 1.854 16.196 9.895 1.00 70.06 88 LYS A N 1
ATOM 743 C CA . LYS A 1 88 ? 0.651 16.737 9.234 1.00 70.06 88 LYS A CA 1
ATOM 744 C C . LYS A 1 88 ? -0.608 15.946 9.625 1.00 70.06 88 LYS A C 1
ATOM 746 O O . LYS A 1 88 ? -0.596 14.722 9.490 1.00 70.06 88 LYS A O 1
ATOM 751 N N . PRO A 1 89 ? -1.695 16.617 10.043 1.00 80.25 89 PRO A N 1
ATOM 752 C CA . PRO A 1 89 ? -2.962 15.959 10.347 1.00 80.25 89 PRO A CA 1
ATOM 753 C C . PRO A 1 89 ? -3.641 15.428 9.073 1.00 80.25 89 PRO A C 1
ATOM 755 O O . PRO A 1 89 ? -3.625 16.081 8.026 1.00 80.25 89 PRO A O 1
ATOM 758 N N . ILE A 1 90 ? -4.257 14.244 9.160 1.00 88.06 90 ILE A N 1
ATOM 759 C CA . ILE A 1 90 ? -4.997 13.619 8.056 1.00 88.06 90 ILE A CA 1
ATOM 760 C C . ILE A 1 90 ? -6.487 13.694 8.376 1.00 88.06 90 ILE A C 1
ATOM 762 O O . ILE A 1 90 ? -6.963 13.020 9.280 1.00 88.06 90 ILE A O 1
ATOM 766 N N . TYR A 1 91 ? -7.231 14.490 7.614 1.00 87.75 91 TYR A N 1
ATOM 767 C CA . TYR A 1 91 ? -8.687 14.584 7.748 1.00 87.75 91 TYR A CA 1
ATOM 768 C C . TYR A 1 91 ? -9.399 13.818 6.641 1.00 87.75 91 TYR A C 1
ATOM 770 O O . TYR A 1 91 ? -8.987 13.915 5.474 1.00 87.75 91 TYR A O 1
ATOM 778 N N . ASP A 1 92 ? -10.475 13.124 7.006 1.00 87.62 92 ASP A N 1
ATOM 779 C CA . ASP A 1 92 ? -11.422 12.557 6.047 1.00 87.62 92 ASP A CA 1
ATOM 780 C C . ASP A 1 92 ? -12.415 13.607 5.517 1.00 87.62 92 ASP A C 1
ATOM 782 O O . ASP A 1 92 ? -12.372 14.787 5.868 1.00 87.62 92 ASP A O 1
ATOM 786 N N . ASN A 1 93 ? -13.327 13.169 4.647 1.00 84.38 93 ASN A N 1
ATOM 787 C CA . ASN A 1 93 ? -14.342 14.031 4.033 1.00 84.38 93 ASN A CA 1
ATOM 788 C C . ASN A 1 93 ? -15.439 14.497 5.016 1.00 84.38 93 ASN A C 1
ATOM 790 O O . ASN A 1 93 ? -16.293 15.297 4.633 1.00 84.38 93 ASN A O 1
ATOM 794 N N . ASN A 1 94 ? -15.458 13.974 6.245 1.00 84.44 94 ASN A N 1
ATOM 795 C CA . ASN A 1 94 ? -16.355 14.378 7.330 1.00 84.44 94 ASN A CA 1
ATOM 796 C C . ASN A 1 94 ? -15.679 15.337 8.317 1.00 84.44 94 ASN A C 1
ATOM 798 O O . ASN A 1 94 ? -16.328 15.781 9.258 1.00 84.44 94 ASN A O 1
ATOM 802 N N . GLY A 1 95 ? -14.389 15.634 8.131 1.00 83.38 95 GLY A N 1
ATOM 803 C CA . GLY A 1 95 ? -13.603 16.409 9.085 1.00 83.38 95 GLY A CA 1
ATOM 804 C C . GLY A 1 95 ? -13.122 15.600 10.292 1.00 83.38 95 GLY A C 1
ATOM 805 O O . GLY A 1 95 ? -12.563 16.186 11.216 1.00 83.38 95 GLY A O 1
ATOM 806 N N . CYS A 1 96 ? -13.278 14.271 10.305 1.00 85.31 96 CYS A N 1
ATOM 807 C CA . CYS A 1 96 ? -12.712 13.447 11.370 1.00 85.31 96 CYS A CA 1
ATOM 808 C C . CYS A 1 96 ? -11.189 13.375 11.214 1.00 85.31 96 CYS A C 1
ATOM 810 O O . CYS A 1 96 ? -10.674 13.177 10.109 1.00 85.31 96 CYS A O 1
ATOM 812 N N . LEU A 1 97 ? -10.470 13.535 12.327 1.00 86.25 97 LEU A N 1
ATOM 813 C CA . LEU A 1 97 ? -9.015 13.438 12.367 1.00 86.25 97 LEU A CA 1
ATOM 814 C C . LEU A 1 97 ? -8.578 11.975 12.451 1.00 86.25 97 LEU A C 1
ATOM 816 O O . LEU A 1 97 ? -9.002 11.224 13.330 1.00 86.25 97 LEU A O 1
ATOM 820 N N . TRP A 1 98 ? -7.658 11.607 11.573 1.00 85.94 98 TRP A N 1
ATOM 821 C CA . TRP A 1 98 ? -7.027 10.300 11.514 1.00 85.94 98 TRP A CA 1
ATOM 822 C C . TRP A 1 98 ? -5.528 10.429 11.762 1.00 85.94 98 TRP A C 1
ATOM 824 O O . TRP A 1 98 ? -4.874 11.374 11.309 1.00 85.94 98 TRP A O 1
ATOM 834 N N . ARG A 1 99 ? -4.973 9.444 12.463 1.00 82.75 99 ARG A N 1
ATOM 835 C CA . ARG A 1 99 ? -3.534 9.291 12.673 1.00 82.75 99 ARG A CA 1
ATOM 836 C C . ARG A 1 99 ? -3.021 8.124 11.858 1.00 82.75 99 ARG A C 1
ATOM 838 O O . ARG A 1 99 ? -3.657 7.076 11.805 1.00 82.75 99 ARG A O 1
ATOM 845 N N . LEU A 1 100 ? -1.862 8.313 11.245 1.00 84.88 100 LEU A N 1
ATOM 846 C CA . LEU A 1 100 ? -1.159 7.247 10.551 1.00 84.88 100 LEU A CA 1
ATOM 847 C C . LEU A 1 100 ? -0.221 6.547 11.529 1.00 84.88 100 LEU A C 1
ATOM 849 O O . LEU A 1 100 ? 0.731 7.159 12.011 1.00 84.88 100 LEU A O 1
ATOM 853 N N . TYR A 1 101 ? -0.472 5.268 11.779 1.00 83.12 101 TYR A N 1
ATOM 854 C CA . TYR A 1 101 ? 0.514 4.380 12.377 1.00 83.12 101 TYR A CA 1
ATOM 855 C C . TYR A 1 101 ? 1.269 3.661 11.260 1.00 83.12 101 TYR A C 1
ATOM 857 O O . TYR A 1 101 ? 0.684 2.851 10.539 1.00 83.12 101 TYR A O 1
ATOM 865 N N . THR A 1 102 ? 2.549 3.991 11.094 1.00 85.31 102 THR A N 1
ATOM 866 C CA . THR A 1 102 ? 3.409 3.400 10.064 1.00 85.31 102 THR A CA 1
ATOM 867 C C . THR A 1 102 ? 3.839 1.998 10.478 1.00 85.31 102 THR A C 1
ATOM 869 O O . THR A 1 102 ? 4.295 1.797 11.601 1.00 85.31 102 THR A O 1
ATOM 872 N N . PHE A 1 103 ? 3.741 1.033 9.565 1.00 84.25 103 PHE A N 1
ATOM 873 C CA . PHE A 1 103 ? 4.207 -0.322 9.828 1.00 84.25 103 PHE A CA 1
ATOM 874 C C . PHE A 1 103 ? 5.739 -0.355 9.952 1.00 84.25 103 PHE A C 1
ATOM 876 O O . PHE A 1 103 ? 6.427 0.165 9.070 1.00 84.25 103 PHE A O 1
ATOM 883 N N . PRO A 1 104 ? 6.290 -0.995 10.999 1.00 75.88 104 PRO A N 1
ATOM 884 C CA . PRO A 1 104 ? 7.733 -1.087 11.204 1.00 75.88 104 PRO A CA 1
ATOM 885 C C . PRO A 1 104 ? 8.414 -2.027 10.197 1.00 75.88 104 PRO A C 1
ATOM 887 O O . PRO A 1 104 ? 9.614 -1.912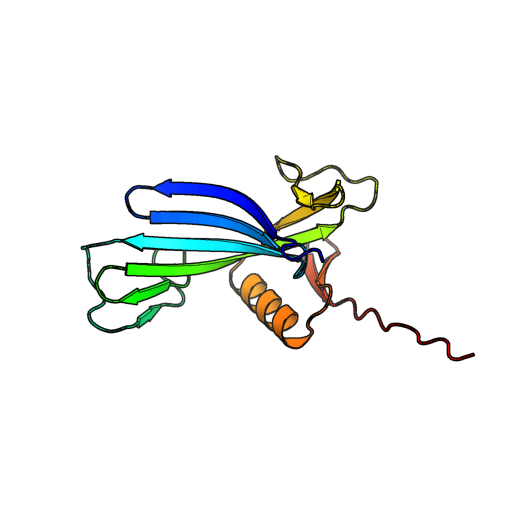 9.966 1.00 75.88 104 PRO A O 1
ATOM 890 N N . GLY A 1 105 ? 7.663 -2.940 9.568 1.00 77.62 105 GLY A N 1
ATOM 891 C CA . GLY A 1 105 ? 8.200 -3.926 8.633 1.00 77.62 105 GLY A CA 1
ATOM 892 C C . GLY A 1 105 ? 7.174 -4.457 7.633 1.00 77.62 105 GLY A C 1
ATOM 893 O O . GLY A 1 105 ? 5.966 -4.239 7.757 1.00 77.62 105 GLY A O 1
ATOM 894 N N . ALA A 1 106 ? 7.676 -5.172 6.621 1.00 78.06 106 ALA A N 1
ATOM 895 C CA . ALA A 1 106 ? 6.868 -5.719 5.530 1.00 78.06 106 ALA A CA 1
ATOM 896 C C . ALA A 1 106 ? 5.921 -6.848 5.976 1.00 78.06 106 ALA A C 1
ATOM 898 O O . ALA A 1 106 ? 4.855 -7.010 5.380 1.00 78.06 106 ALA A O 1
ATOM 899 N N . GLU A 1 107 ? 6.279 -7.589 7.029 1.00 80.62 107 GLU A N 1
ATOM 900 C CA . GLU A 1 107 ? 5.448 -8.655 7.605 1.00 80.62 107 GLU A CA 1
ATOM 901 C C . GLU A 1 107 ? 4.142 -8.095 8.168 1.00 80.62 107 GLU A C 1
ATOM 903 O O . GLU A 1 107 ? 3.071 -8.471 7.701 1.00 80.62 107 GLU A O 1
ATOM 908 N N . MET A 1 108 ? 4.207 -7.075 9.032 1.00 80.44 108 MET A N 1
ATOM 909 C CA . MET A 1 108 ? 3.005 -6.426 9.573 1.00 80.44 108 MET A CA 1
ATOM 910 C C . MET A 1 108 ? 2.116 -5.835 8.462 1.00 80.44 108 MET A C 1
ATOM 912 O O . MET A 1 108 ? 0.889 -5.902 8.531 1.00 80.44 108 MET A O 1
ATOM 916 N N . ALA A 1 109 ? 2.718 -5.304 7.393 1.00 82.94 109 ALA A N 1
ATOM 917 C CA . ALA A 1 109 ? 1.981 -4.824 6.224 1.00 82.94 109 ALA A CA 1
ATOM 918 C C . ALA A 1 109 ? 1.287 -5.957 5.441 1.00 82.94 109 ALA A C 1
ATOM 920 O O . ALA A 1 109 ? 0.259 -5.733 4.795 1.00 82.94 109 ALA A O 1
ATOM 921 N N . LYS A 1 110 ? 1.860 -7.165 5.426 1.00 82.94 110 LYS A N 1
ATOM 922 C CA . LYS A 1 110 ? 1.248 -8.360 4.833 1.00 82.94 110 LYS A CA 1
ATOM 923 C C . LYS A 1 110 ? 0.102 -8.859 5.713 1.00 82.94 110 LYS A C 1
ATOM 925 O O . LYS A 1 110 ? -1.011 -8.975 5.206 1.00 82.94 110 LYS A O 1
ATOM 930 N N . ASP A 1 111 ? 0.335 -9.004 7.013 1.00 82.62 111 ASP A N 1
ATOM 931 C CA . ASP A 1 111 ? -0.672 -9.453 7.977 1.00 82.62 111 ASP A CA 1
ATOM 932 C C . ASP A 1 111 ? -1.890 -8.532 7.986 1.00 82.62 111 ASP A C 1
ATOM 934 O O . ASP A 1 111 ? -3.028 -8.990 7.878 1.00 82.62 111 ASP A O 1
ATOM 938 N N . PHE A 1 112 ? -1.671 -7.213 8.013 1.00 82.56 112 PHE A N 1
ATOM 939 C CA . PHE A 1 112 ? -2.753 -6.239 7.917 1.00 82.56 112 PHE A CA 1
ATOM 940 C C . PHE A 1 112 ? -3.577 -6.421 6.635 1.00 82.56 112 PHE A C 1
ATOM 942 O O . PHE A 1 112 ? -4.808 -6.411 6.685 1.00 82.56 112 PHE A O 1
ATOM 949 N N . ARG A 1 113 ? -2.921 -6.607 5.479 1.00 80.50 113 ARG A N 1
ATOM 950 C CA . ARG A 1 113 ? -3.614 -6.825 4.198 1.00 80.50 113 ARG A CA 1
ATOM 951 C C . ARG A 1 113 ? -4.432 -8.110 4.213 1.00 80.50 113 ARG A C 1
ATOM 953 O O . ARG A 1 113 ? -5.565 -8.101 3.731 1.00 80.50 113 ARG A O 1
ATOM 960 N N . ASP A 1 114 ? -3.885 -9.186 4.761 1.00 82.69 114 ASP A N 1
ATOM 961 C CA . ASP A 1 114 ? -4.556 -10.484 4.818 1.00 82.69 114 ASP A CA 1
ATOM 962 C C . ASP A 1 114 ? -5.760 -10.441 5.773 1.00 82.69 114 ASP A C 1
ATOM 964 O O . ASP A 1 114 ? -6.855 -10.888 5.416 1.00 82.69 114 ASP A O 1
ATOM 968 N N . ILE A 1 115 ? -5.619 -9.788 6.932 1.00 78.12 115 ILE A N 1
ATOM 969 C CA . ILE A 1 115 ? -6.711 -9.536 7.886 1.00 78.12 115 ILE A CA 1
ATOM 970 C C . ILE A 1 115 ? -7.792 -8.646 7.256 1.00 78.12 115 ILE A C 1
ATOM 972 O O . ILE A 1 115 ? -8.978 -8.987 7.301 1.00 78.12 115 ILE A O 1
ATOM 976 N N . SER A 1 116 ? -7.405 -7.528 6.638 1.00 77.06 116 SER A N 1
ATOM 977 C CA . SER A 1 116 ? -8.333 -6.576 6.016 1.00 77.06 116 SER A CA 1
ATOM 978 C C . SER A 1 116 ? -9.160 -7.240 4.906 1.00 77.06 116 SER A C 1
ATOM 980 O O . SER A 1 116 ? -10.390 -7.121 4.883 1.00 77.06 116 SER A O 1
ATOM 982 N N . LYS A 1 117 ? -8.515 -8.051 4.051 1.00 77.31 117 LYS A N 1
ATOM 983 C CA . LYS A 1 117 ? -9.190 -8.858 3.020 1.00 77.31 117 LYS A CA 1
ATOM 984 C C . LYS A 1 117 ? -10.155 -9.879 3.618 1.00 77.31 117 LYS A C 1
ATOM 986 O O . LYS A 1 117 ? -11.283 -9.992 3.140 1.00 77.31 117 LYS A O 1
ATOM 991 N N . LYS A 1 118 ? -9.718 -10.619 4.644 1.00 76.00 118 LYS A N 1
ATOM 992 C CA . LYS A 1 118 ? -10.497 -11.708 5.247 1.00 76.00 118 LYS A CA 1
ATOM 993 C C . LYS A 1 118 ? -11.753 -11.201 5.952 1.00 76.00 118 LYS A C 1
ATOM 995 O O . LYS A 1 118 ? -12.800 -11.833 5.851 1.00 76.00 118 LYS A O 1
ATOM 1000 N N . TYR A 1 119 ? -11.663 -10.075 6.658 1.00 69.44 119 TYR A N 1
ATOM 1001 C CA . TYR A 1 119 ? -12.728 -9.645 7.567 1.00 69.44 119 TYR A CA 1
ATOM 1002 C C . TYR A 1 119 ? -13.563 -8.454 7.083 1.00 69.44 119 TYR A C 1
ATOM 1004 O O . TYR A 1 119 ? -14.589 -8.189 7.708 1.00 69.44 119 TYR A O 1
ATOM 1012 N N . ARG A 1 120 ? -13.188 -7.761 5.990 1.00 64.62 120 ARG A N 1
ATOM 1013 C CA . ARG A 1 120 ? -13.935 -6.621 5.398 1.00 64.62 120 ARG A CA 1
ATOM 1014 C C . ARG A 1 120 ? -14.431 -5.584 6.433 1.00 64.62 120 ARG A C 1
ATOM 1016 O O . ARG A 1 120 ? -15.497 -4.994 6.258 1.00 64.62 120 ARG A O 1
ATOM 1023 N N . ARG A 1 121 ? -13.716 -5.398 7.549 1.00 59.25 121 ARG A N 1
ATOM 1024 C CA . ARG A 1 121 ? -14.163 -4.621 8.723 1.00 59.25 121 ARG A CA 1
ATOM 1025 C C . ARG A 1 121 ? -13.051 -3.741 9.281 1.00 59.25 121 ARG A C 1
ATOM 1027 O O . ARG A 1 121 ? -11.887 -3.934 8.961 1.00 59.25 121 ARG A O 1
ATOM 1034 N N . THR A 1 122 ? -13.458 -2.788 10.118 1.00 57.75 122 THR A N 1
ATOM 1035 C CA . THR A 1 122 ? -12.621 -1.855 10.883 1.00 57.75 122 THR A CA 1
ATOM 1036 C C . THR A 1 122 ? -11.526 -2.594 11.657 1.00 57.75 122 THR A C 1
ATOM 1038 O O . THR A 1 122 ? -11.815 -3.332 12.600 1.00 57.75 122 THR A O 1
ATOM 1041 N N . VAL A 1 123 ? -10.272 -2.384 11.258 1.00 63.81 123 VAL A N 1
ATOM 1042 C CA . VAL A 1 123 ? -9.091 -2.954 11.909 1.00 63.81 123 VAL A CA 1
ATOM 1043 C C . VAL A 1 123 ? -8.450 -1.867 12.763 1.00 63.81 123 VAL A C 1
ATOM 1045 O O . VAL A 1 123 ? -7.962 -0.875 12.239 1.00 63.81 123 VAL A O 1
ATOM 1048 N N . SER A 1 124 ? -8.435 -2.050 14.081 1.00 63.28 124 SER A N 1
ATOM 1049 C CA . SER A 1 124 ? -7.720 -1.146 14.987 1.00 63.28 124 SER A CA 1
ATOM 1050 C C . SER A 1 124 ? -6.286 -1.624 15.208 1.00 63.28 124 SER A C 1
ATOM 1052 O O . SER A 1 124 ? -5.983 -2.801 15.032 1.00 63.28 124 SER A O 1
ATOM 1054 N N . VAL A 1 125 ? -5.395 -0.737 15.635 1.00 64.19 125 VAL A N 1
ATOM 1055 C CA . VAL A 1 125 ? -4.099 -1.132 16.197 1.00 64.19 125 VAL A CA 1
ATOM 1056 C C . VAL A 1 125 ? -4.113 -0.760 17.667 1.00 64.19 125 VAL A C 1
ATOM 1058 O O . VAL A 1 125 ? -4.427 0.378 18.011 1.00 64.19 125 VAL A O 1
ATOM 1061 N N . LYS A 1 126 ? -3.812 -1.734 18.525 1.00 65.00 126 LYS A N 1
ATOM 1062 C CA . LYS A 1 126 ? -3.559 -1.502 19.944 1.00 65.00 126 LYS A CA 1
ATOM 1063 C C . LYS A 1 126 ? -2.059 -1.377 20.163 1.00 65.00 126 LYS A C 1
ATOM 1065 O O . LYS A 1 126 ? -1.291 -2.127 19.569 1.00 65.00 126 LYS A O 1
ATOM 1070 N N . CYS A 1 127 ? -1.667 -0.441 21.014 1.00 55.47 127 CYS A N 1
ATOM 1071 C CA . CYS A 1 127 ? -0.317 -0.356 21.550 1.00 55.47 127 CYS A CA 1
ATOM 1072 C C . CYS A 1 127 ? -0.381 -0.814 23.009 1.00 55.47 127 CYS A C 1
ATOM 1074 O O . CYS A 1 127 ? -1.107 -0.207 23.794 1.00 55.47 127 CYS A O 1
ATOM 1076 N N . GLU A 1 128 ? 0.329 -1.884 23.345 1.00 62.38 128 GLU A N 1
ATOM 1077 C CA . GLU A 1 128 ? 0.503 -2.380 24.714 1.00 62.38 128 GLU A CA 1
ATOM 1078 C C . GLU A 1 128 ? 2.013 -2.457 24.972 1.00 62.38 128 GLU A C 1
ATOM 1080 O O . GLU A 1 128 ? 2.736 -3.113 24.224 1.00 62.38 128 GLU A O 1
ATOM 1085 N N . ASP A 1 129 ? 2.508 -1.711 25.964 1.00 53.19 129 ASP A N 1
ATOM 1086 C CA . ASP A 1 129 ? 3.921 -1.695 26.384 1.00 53.19 129 ASP A CA 1
ATOM 1087 C C . ASP A 1 129 ? 4.941 -1.466 25.248 1.00 53.19 129 ASP A C 1
ATOM 1089 O O . ASP A 1 129 ? 6.014 -2.062 25.203 1.00 53.19 129 ASP A O 1
ATOM 1093 N N . GLY A 1 130 ? 4.596 -0.601 24.286 1.00 58.50 130 GLY A N 1
ATOM 1094 C CA . GLY A 1 130 ? 5.438 -0.298 23.119 1.00 58.50 130 GLY A CA 1
ATOM 1095 C C . GLY A 1 130 ? 5.353 -1.327 21.985 1.00 58.50 130 GLY A C 1
ATOM 1096 O O . GLY A 1 130 ? 5.883 -1.079 20.900 1.00 58.50 130 GLY A O 1
ATOM 1097 N N . ASN A 1 131 ? 4.635 -2.434 22.192 1.00 54.59 131 ASN A N 1
ATOM 1098 C CA . ASN A 1 131 ? 4.311 -3.408 21.161 1.00 54.59 131 ASN A CA 1
ATOM 1099 C C . ASN A 1 131 ? 2.992 -3.042 20.484 1.00 54.59 131 ASN A C 1
ATOM 1101 O O . ASN A 1 131 ? 1.954 -2.852 21.120 1.00 54.59 131 ASN A O 1
ATOM 1105 N N . TYR A 1 132 ? 3.027 -2.964 19.158 1.00 62.34 132 TYR A N 1
ATOM 1106 C CA . TYR A 1 132 ? 1.859 -2.632 18.358 1.00 62.34 132 TYR A CA 1
ATOM 1107 C C . TYR A 1 132 ? 1.254 -3.902 17.783 1.00 62.34 132 TYR A C 1
ATOM 1109 O O . TYR A 1 132 ? 1.868 -4.585 16.965 1.00 62.34 132 TYR A O 1
ATOM 1117 N N . THR A 1 133 ? 0.022 -4.187 18.182 1.00 64.38 133 THR A N 1
ATOM 1118 C CA . THR A 1 133 ? -0.730 -5.347 17.719 1.00 64.38 133 THR A CA 1
ATOM 1119 C C . THR A 1 133 ? -1.888 -4.880 16.854 1.00 64.38 133 THR A C 1
ATOM 1121 O O . THR A 1 133 ? -2.686 -4.026 17.247 1.00 64.38 133 THR A O 1
ATOM 1124 N N . VAL A 1 134 ? -2.008 -5.455 15.660 1.00 62.75 134 VAL A N 1
ATOM 1125 C CA . VAL A 1 134 ? -3.180 -5.260 14.806 1.00 62.75 134 VAL A CA 1
ATOM 1126 C C . VAL A 1 134 ? -4.342 -6.036 15.425 1.00 62.75 134 VAL A C 1
ATOM 1128 O O . VAL A 1 134 ? -4.357 -7.264 15.412 1.00 62.75 134 VAL A O 1
ATOM 1131 N N . VAL A 1 135 ? -5.322 -5.326 15.983 1.00 63.25 135 VAL A N 1
ATOM 1132 C CA . VAL A 1 135 ? -6.489 -5.922 16.638 1.00 63.25 135 VAL A CA 1
ATOM 1133 C C . VAL A 1 135 ? -7.732 -5.672 15.799 1.00 63.25 135 VAL A C 1
ATOM 1135 O O . VAL A 1 135 ? -8.152 -4.539 15.557 1.00 63.25 135 VAL A O 1
ATOM 1138 N N . ASN A 1 136 ? -8.372 -6.753 15.372 1.00 58.50 136 ASN A N 1
ATOM 1139 C CA . ASN A 1 136 ? -9.648 -6.666 14.681 1.00 58.50 136 ASN A CA 1
ATOM 1140 C C . ASN A 1 136 ? -10.771 -6.400 15.695 1.00 58.50 136 ASN A C 1
ATOM 1142 O O . ASN A 1 136 ? -11.023 -7.228 16.571 1.00 58.50 136 ASN A O 1
ATOM 1146 N N . ILE A 1 137 ? -11.479 -5.276 15.562 1.00 53.59 137 ILE A N 1
ATOM 1147 C CA . ILE A 1 137 ? -12.710 -5.054 16.322 1.00 53.59 137 ILE A CA 1
ATOM 1148 C C . ILE A 1 137 ? -13.858 -5.587 15.475 1.00 53.59 137 ILE A C 1
ATOM 1150 O O . ILE A 1 137 ? -14.407 -4.911 14.601 1.00 53.59 137 ILE A O 1
ATOM 1154 N N . ILE A 1 138 ? -14.279 -6.813 15.777 1.00 47.19 138 ILE A N 1
ATOM 1155 C CA . ILE A 1 138 ? -15.549 -7.341 15.289 1.00 47.19 138 ILE A CA 1
ATOM 1156 C C . ILE A 1 138 ? -16.659 -6.544 15.986 1.00 47.19 138 ILE A C 1
ATOM 1158 O O . ILE A 1 138 ? -17.172 -6.954 17.025 1.00 47.19 138 ILE A O 1
ATOM 1162 N N . ARG A 1 139 ? -17.078 -5.408 15.413 1.00 43.97 139 ARG A N 1
ATOM 1163 C CA . ARG A 1 139 ? -18.360 -4.793 15.781 1.00 43.97 139 ARG A CA 1
ATOM 1164 C C . ARG A 1 139 ? -19.466 -5.768 15.368 1.00 43.97 139 ARG A C 1
ATOM 1166 O O . ARG A 1 139 ? -19.945 -5.739 14.235 1.00 43.97 139 ARG A O 1
ATOM 1173 N N . ARG A 1 140 ? -19.856 -6.683 16.263 1.00 36.72 140 ARG A N 1
ATOM 1174 C CA . ARG A 1 140 ? -21.145 -7.372 16.152 1.00 36.72 140 ARG A CA 1
ATOM 1175 C C . ARG A 1 140 ? -22.199 -6.275 16.240 1.00 36.72 140 ARG A C 1
ATOM 1177 O O . ARG A 1 140 ? -22.356 -5.648 17.283 1.00 36.72 140 ARG A O 1
ATOM 1184 N N . LYS A 1 141 ? -22.900 -6.020 15.137 1.00 36.09 141 LYS A N 1
ATOM 1185 C CA . LYS A 1 141 ? -24.144 -5.254 15.169 1.00 36.09 141 LYS A CA 1
ATOM 1186 C C . LYS A 1 141 ? -25.082 -6.078 16.058 1.00 36.09 141 LYS A C 1
ATOM 1188 O O . LYS A 1 141 ? -25.520 -7.143 15.632 1.00 36.09 141 LYS A O 1
ATOM 1193 N N . ARG A 1 142 ? -25.291 -5.675 17.318 1.00 31.14 142 ARG A N 1
ATOM 1194 C CA . ARG A 1 142 ? -26.389 -6.222 18.126 1.00 31.14 142 ARG A CA 1
ATOM 1195 C C . ARG A 1 142 ? -27.657 -5.861 17.362 1.00 31.14 142 ARG A C 1
ATOM 1197 O O . ARG A 1 142 ? -28.042 -4.697 17.327 1.00 31.14 142 ARG A O 1
ATOM 1204 N N . ILE A 1 143 ? -28.237 -6.838 16.677 1.00 32.16 143 ILE A N 1
ATOM 1205 C CA . ILE A 1 143 ? -29.628 -6.758 16.260 1.00 32.16 143 ILE A CA 1
ATOM 1206 C C . ILE A 1 143 ? -30.394 -6.952 17.567 1.00 32.16 143 ILE A C 1
ATOM 1208 O O . ILE A 1 143 ? -30.520 -8.075 18.045 1.00 32.16 143 ILE A O 1
ATOM 1212 N N . PHE A 1 144 ? -30.777 -5.852 18.214 1.00 31.86 144 PHE A N 1
ATOM 1213 C CA . PHE A 1 144 ? -31.864 -5.904 19.182 1.00 31.86 144 PHE A CA 1
ATOM 1214 C C . PHE A 1 144 ? -33.124 -6.154 18.354 1.00 31.86 144 PHE A C 1
ATOM 1216 O O . PHE A 1 144 ? -33.615 -5.246 17.687 1.00 31.86 144 PHE A O 1
ATOM 1223 N N . GLY A 1 145 ? -33.546 -7.416 18.292 1.00 32.72 145 GLY A N 1
ATOM 1224 C CA . GLY A 1 145 ? -34.911 -7.749 17.916 1.00 32.72 145 GLY A CA 1
ATOM 1225 C C . GLY A 1 145 ? -35.805 -7.330 19.075 1.00 32.72 145 GLY A C 1
ATOM 1226 O O . GLY A 1 145 ? -35.572 -7.776 20.200 1.00 32.72 145 GLY A O 1
ATOM 1227 N N . PHE A 1 146 ? -36.718 -6.405 18.795 1.00 34.56 146 PHE A N 1
ATOM 1228 C CA . PHE A 1 146 ? -37.947 -6.245 19.563 1.00 34.56 146 PHE A CA 1
ATOM 1229 C C . PHE A 1 146 ? -38.871 -7.429 19.276 1.00 34.56 146 PHE A C 1
ATOM 1231 O O . PHE A 1 146 ? -38.807 -7.939 18.131 1.00 34.56 146 PHE A O 1
#

Sequence (146 aa):
MRIFNKKILFAKRKRFTFLVSIADFSSQECYEIYFQFSLTDPWWLPKYEPEFGKSKIPLYGWLFFYFGRRSIGVLIPSENGSEPIAKKPIYDNNGCLWRLYTFPGAEMAKDFRDISKKYRRTVSVKCEDGNYTVVNIIRRKRIFGF

pLDDT: mean 77.3, std 17.74, range [30.14, 95.75]

Foldseek 3Di:
DDDAQKDFPDWDDDPQKIKTWMQRPQLQFIKIKIKGFDQPPFAQDWDWDCQPDPNGFTWTDGGGIIMGMFTFFGWDFDDPDDDAPDPDWDATPVRTTIHTDGDPDRVVRVVSVVCSVVPVADWDWDQDPNDIDTHDDPPPPPPPDD